Protein AF-A0A857VCN8-F1 (afdb_monomer_lite)

pLDDT: mean 92.74, std 8.72, range [43.53, 98.31]

Radius of gyration: 18.6 Å; chains: 1; bounding box: 38×32×55 Å

Sequence (117 aa):
MIRDNNIVVGIATNKEILRTRIVLRSEQLFLNNVVSEAMLLARKYGWDNEAMTGNIYPLVREFLNKNITESELKRQFVVADWQLAKRQMTWLRRNPFIMWATLDSAEHYLSQLLAQA

Secondary structure (DSSP, 8-state):
---TT---EEE---HHHHHHHHHHHHHHHHHTTHHHHHHHHHHHH-TTSGGGGSTHHHHHHHHHTTSS-HHHHHHHHHHHHHHHHHHHHHHH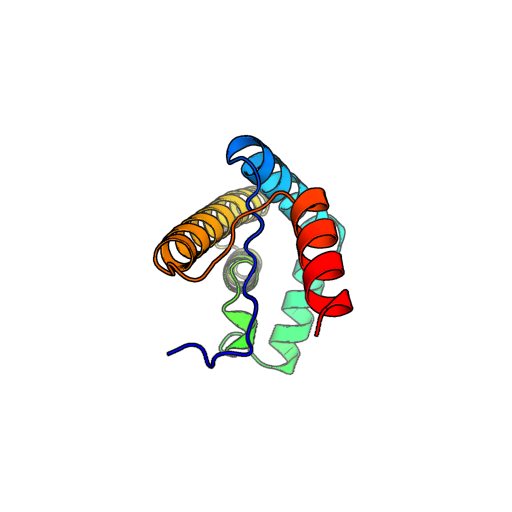HT-TTPEEE-HHHHHHHHHHHHT--

Structure (mmCIF, N/CA/C/O backbone):
data_AF-A0A857VCN8-F1
#
_entry.id   AF-A0A857VCN8-F1
#
loop_
_atom_site.group_PDB
_atom_site.id
_atom_site.type_symbol
_atom_site.label_atom_id
_atom_site.label_alt_id
_atom_site.label_comp_id
_atom_site.label_asym_id
_atom_site.label_entity_id
_atom_site.label_seq_id
_atom_site.pdbx_PDB_ins_code
_atom_site.Cartn_x
_atom_site.Cartn_y
_atom_site.Cartn_z
_atom_site.occupancy
_atom_site.B_iso_or_equiv
_atom_site.auth_seq_id
_atom_site.auth_comp_id
_atom_site.auth_asym_id
_atom_site.auth_atom_id
_atom_site.pdbx_PDB_model_num
ATOM 1 N N . MET A 1 1 ? -0.223 -18.272 -21.135 1.00 43.53 1 MET A N 1
ATOM 2 C CA . MET A 1 1 ? 0.060 -17.872 -22.527 1.00 43.53 1 MET A CA 1
ATOM 3 C C . MET A 1 1 ? -0.227 -16.390 -22.648 1.00 43.53 1 MET A C 1
ATOM 5 O O . MET A 1 1 ? -1.380 -15.997 -22.527 1.00 43.53 1 MET A O 1
ATOM 9 N N . ILE A 1 2 ? 0.813 -15.573 -22.780 1.00 50.78 2 ILE A N 1
ATOM 10 C CA . ILE A 1 2 ? 0.677 -14.185 -23.223 1.00 50.78 2 ILE A CA 1
ATOM 11 C C . ILE A 1 2 ? 0.669 -14.258 -24.757 1.00 50.78 2 ILE A C 1
ATOM 13 O O . ILE A 1 2 ? 1.513 -14.946 -25.319 1.00 50.78 2 ILE A O 1
ATOM 17 N N . ARG A 1 3 ? -0.348 -13.678 -25.408 1.00 52.78 3 ARG A N 1
ATOM 18 C CA . ARG A 1 3 ? -0.441 -13.611 -26.878 1.00 52.78 3 ARG A CA 1
ATOM 19 C C . ARG A 1 3 ? 0.737 -12.795 -27.418 1.00 52.78 3 ARG A C 1
ATOM 21 O O . ARG A 1 3 ? 1.139 -11.848 -26.748 1.00 52.78 3 ARG A O 1
ATOM 28 N N . ASP A 1 4 ? 1.203 -13.107 -28.624 1.00 64.50 4 ASP A N 1
ATOM 29 C CA . ASP A 1 4 ? 2.390 -12.537 -29.295 1.00 64.50 4 ASP A CA 1
ATOM 30 C C . ASP A 1 4 ? 2.395 -11.000 -29.503 1.00 64.50 4 ASP A C 1
ATOM 32 O O . ASP A 1 4 ? 3.297 -10.477 -30.143 1.00 64.50 4 ASP A O 1
ATOM 36 N N . ASN A 1 5 ? 1.429 -10.255 -28.949 1.00 81.88 5 ASN A N 1
ATOM 37 C CA . ASN A 1 5 ? 1.302 -8.800 -29.085 1.00 81.88 5 ASN A CA 1
ATOM 38 C C . ASN A 1 5 ? 1.175 -8.042 -27.746 1.00 81.88 5 ASN A C 1
ATOM 40 O O . ASN A 1 5 ? 0.613 -6.952 -27.688 1.00 81.88 5 ASN A O 1
ATOM 44 N N . ASN A 1 6 ? 1.633 -8.631 -26.640 1.00 86.88 6 ASN A N 1
ATOM 45 C CA . ASN A 1 6 ? 1.565 -8.002 -25.321 1.00 86.88 6 ASN A CA 1
ATOM 46 C C . ASN A 1 6 ? 2.973 -7.729 -24.792 1.00 86.88 6 ASN A C 1
ATOM 48 O O . ASN A 1 6 ? 3.775 -8.649 -24.640 1.00 86.88 6 ASN A O 1
ATOM 52 N N . ILE A 1 7 ? 3.230 -6.477 -24.422 1.00 90.69 7 ILE A N 1
ATOM 53 C CA . ILE A 1 7 ? 4.476 -6.055 -23.782 1.00 90.69 7 ILE A CA 1
ATOM 54 C C . ILE A 1 7 ? 4.197 -5.867 -22.291 1.00 90.69 7 ILE A C 1
ATOM 56 O O . ILE A 1 7 ? 3.312 -5.101 -21.912 1.00 90.69 7 ILE A O 1
ATOM 60 N N . VAL A 1 8 ? 4.939 -6.572 -21.433 1.00 93.12 8 VAL A N 1
ATOM 61 C CA . VAL A 1 8 ? 4.802 -6.459 -19.974 1.00 93.12 8 VAL A CA 1
ATOM 62 C C . VAL A 1 8 ? 6.104 -5.939 -19.382 1.00 93.12 8 VAL A C 1
ATOM 64 O O . VAL A 1 8 ? 7.130 -6.615 -19.425 1.00 93.12 8 VAL A O 1
ATOM 67 N N . VAL A 1 9 ? 6.047 -4.743 -18.796 1.00 9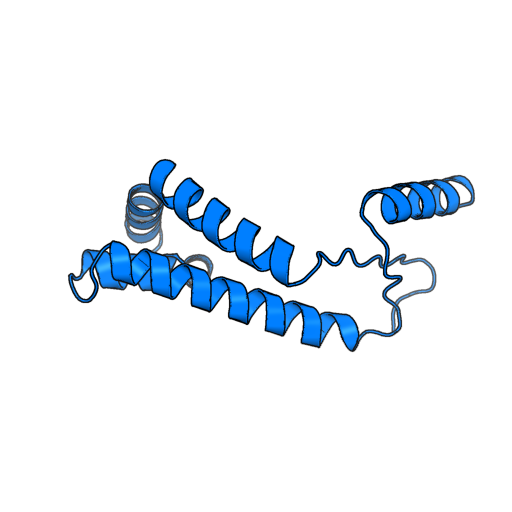5.06 9 VAL A N 1
ATOM 68 C CA . VAL A 1 9 ? 7.198 -4.085 -18.165 1.00 95.06 9 VAL A CA 1
ATOM 69 C C . VAL A 1 9 ? 6.955 -3.937 -16.667 1.00 95.06 9 VAL A C 1
ATOM 71 O O . VAL A 1 9 ? 5.874 -3.539 -16.234 1.00 95.06 9 VAL A O 1
ATOM 74 N N . GLY A 1 10 ? 7.960 -4.280 -15.867 1.00 95.12 10 GLY A N 1
ATOM 75 C CA . GLY A 1 10 ? 7.947 -4.170 -14.415 1.00 95.12 10 GLY A CA 1
ATOM 76 C C . GLY A 1 10 ? 8.902 -3.084 -13.941 1.00 95.12 10 GLY A C 1
ATOM 77 O O . GLY A 1 10 ? 10.089 -3.113 -14.260 1.00 95.12 10 GLY A O 1
ATOM 78 N N . ILE A 1 11 ? 8.403 -2.160 -13.121 1.00 94.25 11 ILE A N 1
ATOM 79 C CA . ILE A 1 11 ? 9.225 -1.136 -12.470 1.00 94.25 11 ILE A CA 1
ATOM 80 C C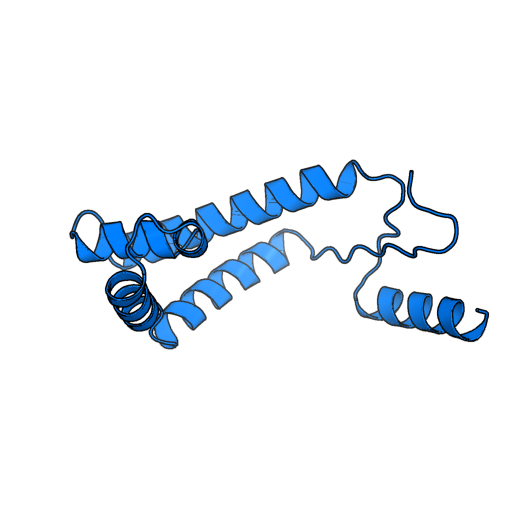 . ILE A 1 11 ? 9.365 -1.504 -10.997 1.00 94.25 11 ILE A C 1
ATOM 82 O O . ILE A 1 11 ? 8.376 -1.630 -10.274 1.00 94.25 11 ILE A O 1
ATOM 86 N N . ALA A 1 12 ? 10.605 -1.673 -10.542 1.00 91.69 12 ALA A N 1
ATOM 87 C CA . ALA A 1 12 ? 10.909 -1.977 -9.150 1.00 91.69 12 ALA A CA 1
ATOM 88 C C . ALA A 1 12 ? 11.685 -0.829 -8.505 1.00 91.69 12 ALA A C 1
ATOM 90 O O . ALA A 1 12 ? 12.702 -0.369 -9.017 1.00 91.69 12 ALA A O 1
ATOM 91 N N . THR A 1 13 ? 11.227 -0.394 -7.334 1.00 90.38 13 THR A N 1
ATOM 92 C CA . THR A 1 13 ? 11.970 0.555 -6.499 1.00 90.38 13 THR A CA 1
ATOM 93 C C . THR A 1 13 ? 12.910 -0.210 -5.568 1.00 90.38 13 THR A C 1
ATOM 95 O O . THR A 1 13 ? 12.565 -1.291 -5.081 1.00 90.38 13 THR A O 1
ATOM 98 N N . ASN A 1 14 ? 14.091 0.351 -5.290 1.00 91.88 14 ASN A N 1
ATOM 99 C CA . ASN A 1 14 ? 14.981 -0.184 -4.260 1.00 91.88 14 ASN A CA 1
ATOM 100 C C . ASN A 1 14 ? 14.226 -0.335 -2.927 1.00 91.88 14 ASN A C 1
ATOM 102 O O . ASN A 1 14 ? 13.440 0.529 -2.544 1.00 91.88 14 ASN A O 1
ATOM 106 N N . LYS A 1 15 ? 14.483 -1.433 -2.215 1.00 91.31 15 LYS A N 1
ATOM 107 C CA . LYS A 1 15 ? 13.786 -1.787 -0.976 1.00 91.31 15 LYS A CA 1
ATOM 108 C C . LYS A 1 15 ? 13.816 -0.683 0.085 1.00 91.31 15 LYS A C 1
ATOM 110 O O . LYS A 1 15 ? 12.776 -0.421 0.681 1.00 91.31 15 LYS A O 1
ATOM 115 N N . GLU A 1 16 ? 14.961 -0.053 0.327 1.00 93.00 16 GLU A N 1
ATOM 116 C CA . GLU A 1 16 ? 15.070 0.957 1.387 1.00 93.00 16 GLU A CA 1
ATOM 117 C C . GLU A 1 16 ? 14.329 2.240 0.996 1.00 93.00 16 GLU A C 1
ATOM 119 O O . GLU A 1 16 ? 13.532 2.759 1.774 1.00 93.00 16 GLU A O 1
ATOM 124 N N . ILE A 1 17 ? 14.452 2.661 -0.268 1.00 94.69 17 ILE A N 1
ATOM 125 C CA . ILE A 1 17 ? 13.685 3.790 -0.819 1.00 94.69 17 ILE A CA 1
ATOM 126 C C . ILE A 1 17 ? 12.177 3.517 -0.736 1.00 94.69 17 ILE A C 1
ATOM 128 O O . ILE A 1 17 ? 11.399 4.394 -0.358 1.00 94.69 17 ILE A O 1
ATOM 132 N N . LEU A 1 18 ? 11.748 2.298 -1.072 1.00 94.69 18 LEU A N 1
ATOM 133 C CA . LEU A 1 18 ? 10.345 1.898 -1.014 1.00 94.69 18 LEU A CA 1
ATOM 134 C C . LEU A 1 18 ? 9.797 1.976 0.415 1.00 94.69 18 LEU A C 1
ATOM 136 O O . LEU A 1 18 ? 8.688 2.467 0.610 1.00 94.69 18 LEU A O 1
ATOM 140 N N . ARG A 1 19 ? 10.575 1.554 1.419 1.00 93.94 19 ARG A N 1
ATOM 141 C CA . ARG A 1 19 ? 10.179 1.674 2.830 1.00 93.94 19 ARG A CA 1
ATOM 142 C C . ARG A 1 19 ? 9.983 3.123 3.243 1.00 93.94 19 ARG A C 1
ATOM 144 O O . ARG A 1 19 ? 8.942 3.441 3.811 1.00 93.94 19 ARG A O 1
ATOM 151 N N . THR A 1 20 ? 10.928 3.999 2.906 1.00 96.12 20 THR A N 1
ATOM 152 C CA . THR A 1 20 ? 10.801 5.436 3.178 1.00 96.12 20 THR A CA 1
ATOM 153 C C . THR A 1 20 ? 9.549 6.015 2.520 1.00 96.12 20 THR A C 1
ATOM 155 O O . THR A 1 20 ? 8.787 6.728 3.166 1.00 96.12 20 THR A O 1
ATOM 158 N N . ARG A 1 21 ? 9.278 5.660 1.258 1.00 96.19 21 ARG A N 1
ATOM 159 C CA . ARG A 1 21 ? 8.081 6.124 0.537 1.00 96.19 21 ARG A CA 1
ATOM 160 C C . ARG A 1 21 ? 6.777 5.636 1.165 1.00 96.19 21 ARG A C 1
ATOM 162 O O . ARG A 1 21 ? 5.833 6.413 1.221 1.00 96.19 21 ARG A O 1
ATOM 169 N N . ILE A 1 22 ? 6.717 4.395 1.651 1.00 96.19 22 ILE A N 1
ATOM 170 C CA . ILE A 1 22 ? 5.529 3.864 2.343 1.00 96.19 22 ILE A CA 1
ATOM 171 C C . ILE A 1 22 ? 5.254 4.655 3.626 1.00 96.19 22 ILE A C 1
ATOM 173 O O . ILE A 1 22 ? 4.110 5.028 3.873 1.00 96.19 22 ILE A O 1
ATOM 177 N N . VAL A 1 23 ? 6.291 4.963 4.411 1.00 95.69 23 VAL A N 1
ATOM 178 C CA . VAL A 1 23 ? 6.145 5.790 5.622 1.00 95.69 23 VAL A CA 1
ATOM 179 C C . VAL A 1 23 ? 5.625 7.184 5.267 1.00 95.69 23 VAL A C 1
ATOM 181 O O . VAL A 1 23 ? 4.638 7.633 5.841 1.00 95.69 23 VAL A O 1
ATOM 184 N N . LEU A 1 24 ? 6.221 7.844 4.269 1.00 95.81 24 LEU A N 1
ATOM 185 C CA . LEU A 1 24 ? 5.769 9.167 3.823 1.00 95.81 24 LEU A CA 1
ATOM 186 C C . LEU A 1 24 ? 4.326 9.145 3.297 1.00 95.81 24 LEU A C 1
ATOM 188 O O . LEU A 1 24 ? 3.536 10.028 3.626 1.00 95.81 24 LEU A O 1
ATOM 192 N N . ARG A 1 25 ? 3.960 8.120 2.519 1.00 94.56 25 ARG A N 1
ATOM 193 C CA . ARG A 1 25 ? 2.594 7.925 2.014 1.00 94.56 25 ARG A CA 1
ATOM 194 C C . ARG A 1 25 ? 1.597 7.714 3.151 1.00 94.56 25 ARG A C 1
ATOM 196 O O . ARG A 1 25 ? 0.486 8.228 3.064 1.00 94.56 25 ARG A O 1
ATOM 203 N N . SER A 1 26 ? 1.980 6.981 4.199 1.00 93.31 26 SER A N 1
ATOM 204 C CA . SER A 1 26 ? 1.157 6.828 5.401 1.00 93.31 26 SER A CA 1
ATOM 205 C C . SER A 1 26 ? 0.823 8.195 5.985 1.00 93.31 26 SER A C 1
ATOM 207 O O . SER A 1 26 ? -0.351 8.527 6.100 1.00 93.31 26 SER A O 1
ATOM 209 N N . GLU A 1 27 ? 1.825 9.033 6.259 1.00 93.00 27 GLU A N 1
ATOM 210 C CA . GLU A 1 27 ? 1.581 10.377 6.802 1.00 93.00 27 GLU A CA 1
ATOM 211 C C . GLU A 1 27 ? 0.684 11.226 5.889 1.00 93.00 27 GLU A C 1
ATOM 213 O O . GLU A 1 27 ? -0.259 11.856 6.363 1.00 93.00 27 GLU A O 1
ATOM 218 N N . GLN A 1 28 ? 0.909 11.186 4.573 1.00 93.69 28 GLN A N 1
ATOM 219 C CA . GLN A 1 28 ? 0.079 11.904 3.600 1.00 93.69 28 GLN A CA 1
ATOM 220 C C . GLN A 1 28 ? -1.390 11.463 3.621 1.00 93.69 28 GLN A C 1
ATOM 222 O O . GLN A 1 28 ? -2.275 12.309 3.528 1.00 93.69 28 GLN A O 1
ATOM 227 N N . LEU A 1 29 ? -1.674 10.164 3.757 1.00 92.19 29 LEU A N 1
ATOM 228 C CA . LEU A 1 29 ? -3.051 9.664 3.843 1.00 92.19 29 LEU A CA 1
ATOM 229 C C . LEU A 1 29 ? -3.777 10.219 5.073 1.00 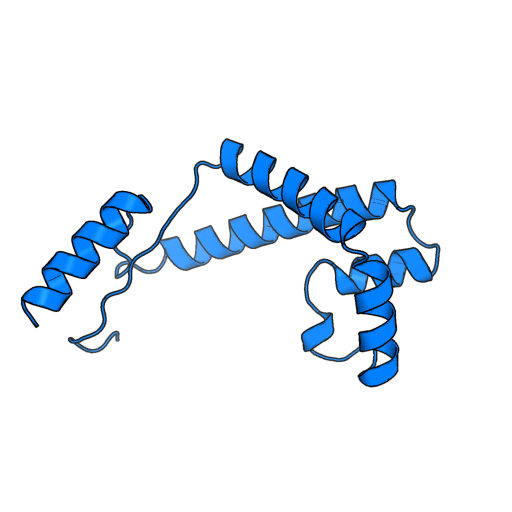92.19 29 LEU A C 1
ATOM 231 O O . LEU A 1 29 ? -4.926 10.648 4.971 1.00 92.19 29 LEU A O 1
ATOM 235 N N . PHE A 1 30 ? -3.102 10.255 6.223 1.00 90.44 30 PHE A N 1
ATOM 236 C CA . PHE A 1 30 ? -3.678 10.822 7.443 1.00 90.44 30 PHE A CA 1
ATOM 237 C C . PHE A 1 30 ? -3.890 12.333 7.332 1.00 90.44 30 PHE A C 1
ATOM 239 O O . PHE A 1 30 ? -4.961 12.814 7.696 1.00 90.44 30 PHE A O 1
ATOM 246 N N . LEU A 1 31 ? -2.933 13.064 6.751 1.00 90.44 31 LEU A N 1
ATOM 247 C CA . LEU A 1 31 ? -3.081 14.497 6.463 1.00 90.44 31 LEU A CA 1
ATOM 248 C C . LEU A 1 31 ? -4.252 14.783 5.510 1.00 90.44 31 LEU A C 1
ATOM 250 O O . LEU A 1 31 ? -4.945 15.785 5.663 1.00 90.44 31 LEU A O 1
ATOM 254 N N . ASN A 1 32 ? -4.515 13.875 4.571 1.00 89.69 32 ASN A N 1
ATOM 255 C CA . ASN A 1 32 ? -5.611 13.977 3.609 1.00 89.69 32 ASN A CA 1
ATOM 256 C C . ASN A 1 32 ? -6.948 13.417 4.136 1.00 89.69 32 ASN A C 1
ATOM 258 O O . ASN A 1 32 ? -7.852 13.151 3.350 1.00 89.69 32 ASN A O 1
ATOM 262 N N . ASN A 1 33 ? -7.107 13.268 5.456 1.00 92.00 33 ASN A N 1
ATOM 263 C CA . ASN A 1 33 ? -8.351 12.851 6.113 1.00 92.00 33 ASN A CA 1
ATOM 264 C C . ASN A 1 33 ? -8.894 11.475 5.673 1.00 92.00 33 ASN A C 1
ATOM 266 O O . ASN A 1 33 ? -10.111 11.291 5.583 1.00 92.00 33 ASN A O 1
ATOM 270 N N . VAL A 1 34 ? -8.021 10.476 5.481 1.00 94.56 34 VAL A N 1
ATOM 271 C CA . VAL A 1 34 ? -8.431 9.095 5.134 1.00 94.56 34 VAL A CA 1
ATOM 272 C C . VAL A 1 34 ? -9.459 8.495 6.108 1.00 94.56 34 VAL A C 1
ATOM 274 O O . VAL A 1 34 ? -10.298 7.688 5.719 1.00 94.56 34 VAL A O 1
ATOM 277 N N . VAL A 1 35 ? -9.453 8.918 7.377 1.00 95.56 35 VAL A N 1
ATOM 278 C CA . VAL A 1 35 ? -10.452 8.489 8.371 1.00 95.56 35 VAL A CA 1
ATOM 279 C C . VAL A 1 35 ? -11.853 8.977 7.991 1.00 95.56 35 VAL A C 1
ATOM 281 O O . VAL A 1 35 ? -12.809 8.203 8.028 1.00 95.56 35 VAL A O 1
ATOM 284 N N . SER A 1 36 ? -11.978 10.238 7.576 1.00 96.44 36 SER A N 1
ATOM 285 C CA . SER A 1 36 ? -13.248 10.823 7.138 1.00 96.44 36 SER A CA 1
ATOM 286 C C . SER A 1 36 ? -13.757 10.160 5.858 1.00 96.44 36 SER A C 1
ATOM 288 O O . SER A 1 36 ? -14.947 9.861 5.755 1.00 96.44 36 SER A O 1
ATOM 290 N N . GLU A 1 37 ? -12.858 9.880 4.910 1.00 96.19 37 GLU A N 1
ATOM 291 C CA . GLU A 1 37 ? -13.170 9.115 3.698 1.00 96.19 37 GLU A CA 1
ATOM 292 C C . GLU A 1 37 ? -13.709 7.720 4.049 1.00 96.19 37 GLU A C 1
ATOM 294 O O . GLU A 1 37 ? -14.802 7.350 3.618 1.00 96.19 37 GLU A O 1
ATOM 299 N N . ALA A 1 38 ? -12.998 6.974 4.898 1.00 96.31 38 ALA A N 1
ATOM 300 C CA . ALA A 1 38 ? -13.404 5.642 5.333 1.00 96.31 38 ALA A CA 1
ATOM 301 C C . ALA A 1 38 ? -14.772 5.649 6.032 1.00 96.31 38 ALA A C 1
ATOM 303 O O . ALA A 1 38 ? -15.607 4.791 5.754 1.00 96.31 38 ALA A O 1
ATOM 304 N N . MET A 1 39 ? -15.039 6.635 6.897 1.00 97.00 39 MET A N 1
ATOM 305 C CA . MET A 1 39 ? -16.346 6.796 7.542 1.00 97.00 39 MET A CA 1
ATOM 306 C C . MET A 1 39 ? -17.464 7.049 6.526 1.00 97.00 39 MET A C 1
ATOM 308 O O . MET A 1 39 ? -18.546 6.471 6.650 1.00 97.00 39 MET A O 1
ATOM 312 N N . LEU A 1 40 ? -17.224 7.907 5.530 1.00 97.50 40 LEU A N 1
ATOM 313 C CA . LEU A 1 40 ? -18.195 8.204 4.478 1.00 97.50 40 LEU A CA 1
ATOM 314 C C . LEU A 1 40 ? -18.504 6.956 3.641 1.00 97.50 40 LEU A C 1
ATOM 316 O O . LEU A 1 40 ? -19.673 6.630 3.428 1.00 97.50 40 LEU A O 1
ATOM 320 N N . LEU A 1 41 ? -17.467 6.243 3.200 1.00 96.88 41 LEU A N 1
ATOM 321 C CA . LEU A 1 41 ? -17.604 5.033 2.391 1.00 96.88 41 LEU A CA 1
ATOM 322 C C . LEU A 1 41 ? -18.274 3.903 3.172 1.00 96.88 41 LEU A C 1
ATOM 324 O O . LEU A 1 41 ? -19.200 3.280 2.658 1.00 96.88 41 LEU A O 1
ATOM 328 N N . ALA A 1 42 ? -17.896 3.698 4.434 1.00 96.75 42 ALA A N 1
ATOM 329 C CA . ALA A 1 42 ? -18.518 2.700 5.296 1.00 96.75 42 ALA A CA 1
ATOM 330 C C . ALA A 1 42 ? -20.004 2.985 5.543 1.00 96.75 42 ALA A C 1
ATOM 332 O O . ALA A 1 42 ? -20.814 2.062 5.534 1.00 96.75 42 ALA A O 1
ATOM 333 N N . ARG A 1 43 ? -20.393 4.254 5.723 1.00 97.06 43 ARG A N 1
ATOM 334 C CA . ARG A 1 43 ? -21.813 4.630 5.835 1.00 97.06 43 ARG A CA 1
ATOM 335 C C . ARG A 1 43 ? -22.583 4.355 4.549 1.00 97.06 43 ARG A C 1
ATOM 337 O O . ARG A 1 43 ? -23.747 3.979 4.616 1.00 97.06 43 ARG A O 1
ATOM 344 N N . LYS A 1 44 ? -21.954 4.570 3.392 1.00 97.56 44 LYS A N 1
ATOM 345 C CA . LYS A 1 44 ? -22.607 4.428 2.088 1.00 97.56 44 LYS A CA 1
ATOM 346 C C . LYS A 1 44 ? -22.701 2.974 1.618 1.00 97.56 44 LYS A C 1
ATOM 348 O O . LYS A 1 44 ? -23.697 2.612 1.001 1.00 97.56 44 LYS A O 1
ATOM 353 N N . TYR A 1 45 ? -21.680 2.164 1.888 1.00 96.69 45 TYR A N 1
ATOM 354 C CA . TYR A 1 45 ? -21.525 0.832 1.294 1.00 96.69 45 TYR A CA 1
ATOM 355 C C . TYR A 1 45 ? -21.337 -0.303 2.311 1.00 96.69 45 TYR A C 1
ATOM 357 O O . TYR A 1 45 ? -21.359 -1.466 1.917 1.00 96.69 45 TYR A O 1
ATOM 365 N N . GLY A 1 46 ? -21.183 0.014 3.598 1.00 96.38 46 GLY A N 1
ATOM 366 C CA . GLY A 1 46 ? -20.903 -0.953 4.658 1.00 96.38 46 GLY A CA 1
ATOM 367 C C . GLY A 1 46 ? -19.419 -1.306 4.774 1.00 96.38 46 GLY A C 1
ATOM 368 O O . GLY A 1 46 ? -18.669 -1.253 3.802 1.00 96.38 46 GLY A O 1
ATOM 369 N N . TRP A 1 47 ? -18.990 -1.687 5.980 1.00 96.62 47 TRP A N 1
ATOM 370 C CA . TRP A 1 47 ? -17.608 -2.114 6.241 1.00 96.62 47 TRP A CA 1
ATOM 371 C C . TRP A 1 47 ? -17.255 -3.469 5.625 1.00 96.62 47 TRP A C 1
ATOM 373 O O . TRP A 1 47 ? -16.078 -3.741 5.417 1.00 96.62 47 TRP A O 1
ATOM 383 N N . ASP A 1 48 ? -18.255 -4.303 5.342 1.00 95.56 48 ASP A N 1
ATOM 384 C CA . ASP A 1 48 ? -18.058 -5.666 4.837 1.00 95.56 48 ASP A CA 1
ATOM 385 C C . ASP A 1 48 ? -18.051 -5.717 3.292 1.00 95.56 48 ASP A C 1
ATOM 387 O O . ASP A 1 48 ? -18.092 -6.785 2.688 1.00 95.56 48 ASP A O 1
ATOM 391 N N . ASN A 1 49 ? -18.011 -4.551 2.635 1.00 96.12 49 ASN A N 1
ATOM 392 C CA . ASN A 1 49 ? -17.875 -4.429 1.186 1.00 96.12 49 ASN A CA 1
ATOM 393 C C . ASN A 1 49 ? -16.448 -4.789 0.729 1.00 96.12 49 ASN A C 1
ATOM 395 O O . ASN A 1 49 ? -15.482 -4.387 1.372 1.00 96.12 49 ASN A O 1
ATOM 399 N N . GLU A 1 50 ? -16.297 -5.453 -0.423 1.00 95.44 50 GLU A N 1
ATOM 400 C CA . GLU A 1 50 ? -14.981 -5.842 -0.964 1.00 95.44 50 GLU A CA 1
ATOM 401 C C . GLU A 1 50 ? -14.033 -4.645 -1.153 1.00 95.44 50 GLU A C 1
ATOM 403 O O . GLU A 1 50 ? -12.839 -4.749 -0.904 1.00 95.44 50 GLU A O 1
ATOM 408 N N . ALA A 1 51 ? -14.545 -3.464 -1.509 1.00 93.31 51 ALA A N 1
ATOM 409 C CA . ALA A 1 51 ? -13.715 -2.264 -1.631 1.00 93.31 51 ALA A CA 1
ATOM 410 C C . ALA A 1 51 ? -13.097 -1.814 -0.287 1.00 93.31 51 ALA A C 1
ATOM 412 O O . ALA A 1 51 ? -12.096 -1.095 -0.276 1.00 93.31 51 ALA A O 1
ATOM 413 N N . MET A 1 52 ? -13.663 -2.253 0.842 1.00 95.31 52 MET A N 1
ATOM 414 C CA . MET A 1 52 ? -13.209 -1.937 2.200 1.00 95.31 52 MET A CA 1
ATOM 415 C C . MET A 1 52 ? -12.178 -2.945 2.735 1.00 95.31 52 MET A C 1
ATOM 417 O O . MET A 1 52 ? -11.762 -2.834 3.886 1.00 95.31 52 MET A O 1
ATOM 421 N N . THR A 1 53 ? -11.721 -3.909 1.927 1.00 95.12 53 THR A N 1
ATOM 422 C CA . THR A 1 53 ? -10.682 -4.879 2.330 1.00 95.12 53 THR A CA 1
ATOM 423 C C . THR A 1 53 ? -9.257 -4.337 2.170 1.00 95.12 53 THR A C 1
ATOM 425 O O . THR A 1 53 ? -8.299 -4.942 2.656 1.00 95.12 53 THR A O 1
ATOM 428 N N . GLY A 1 54 ? -9.088 -3.175 1.524 1.00 94.19 54 GLY A N 1
ATOM 429 C CA . GLY A 1 54 ? -7.788 -2.516 1.382 1.00 94.19 54 GLY A CA 1
ATOM 430 C C . GLY A 1 54 ? -7.163 -2.179 2.739 1.00 94.19 54 GLY A C 1
ATOM 431 O O . GLY A 1 54 ? -7.854 -1.681 3.619 1.00 94.19 54 GLY A O 1
ATOM 432 N N . ASN A 1 55 ? -5.848 -2.397 2.886 1.00 96.06 55 ASN A N 1
ATOM 433 C CA . ASN A 1 55 ? -5.103 -2.380 4.160 1.00 96.06 55 ASN A CA 1
ATOM 434 C C . ASN A 1 55 ? -5.511 -1.289 5.171 1.00 96.06 55 ASN A C 1
ATOM 436 O O . ASN A 1 55 ? -5.540 -1.553 6.369 1.00 96.06 55 ASN A O 1
ATOM 440 N N . ILE A 1 56 ? -5.786 -0.063 4.711 1.00 95.88 56 ILE A N 1
ATOM 441 C CA . ILE A 1 56 ? -6.104 1.071 5.588 1.00 95.88 56 ILE A CA 1
ATOM 442 C C . ILE A 1 56 ? -7.498 0.969 6.222 1.00 95.88 56 ILE A C 1
ATOM 444 O O . ILE A 1 56 ? -7.660 1.335 7.382 1.00 95.88 56 ILE A O 1
ATOM 448 N N . TYR A 1 57 ? -8.502 0.459 5.508 1.00 96.88 57 TYR A N 1
ATOM 449 C CA . TYR A 1 57 ? -9.899 0.546 5.936 1.00 96.88 57 TYR A CA 1
ATOM 450 C C . TYR A 1 57 ? -10.225 -0.332 7.154 1.00 96.88 57 TYR A C 1
ATOM 452 O O . TYR A 1 57 ? -10.822 0.199 8.094 1.00 96.88 57 TYR A O 1
ATOM 460 N N . PRO A 1 58 ? -9.800 -1.613 7.232 1.00 96.94 58 PRO A N 1
ATOM 461 C CA . PRO A 1 58 ? -9.979 -2.408 8.443 1.00 96.94 58 PRO A CA 1
ATOM 462 C C . PRO A 1 58 ? -9.272 -1.782 9.647 1.00 96.94 58 PRO A C 1
ATOM 464 O O . PRO A 1 58 ? -9.829 -1.752 10.738 1.00 96.94 58 PRO A O 1
ATOM 467 N N . LEU A 1 59 ? -8.081 -1.208 9.453 1.00 97.56 59 LEU A N 1
ATOM 468 C CA . LEU A 1 59 ? -7.355 -0.554 10.540 1.00 97.56 59 LEU A CA 1
ATOM 469 C C . LEU A 1 59 ? -8.061 0.727 11.010 1.00 97.56 59 LEU A C 1
ATOM 471 O O . LEU A 1 59 ? -8.143 0.983 12.210 1.00 97.56 59 LEU A O 1
ATOM 475 N N . VAL A 1 60 ? -8.623 1.519 10.091 1.00 97.31 60 VAL A N 1
ATOM 476 C CA . VAL A 1 60 ? -9.455 2.674 10.458 1.00 97.31 60 VAL A CA 1
ATOM 477 C C . VAL A 1 60 ? -10.702 2.223 11.223 1.00 97.31 60 VAL A C 1
ATOM 479 O O . VAL A 1 60 ? -11.056 2.866 12.208 1.00 97.31 60 VAL A O 1
ATOM 482 N N . ARG A 1 61 ? -11.340 1.108 10.840 1.00 97.56 61 ARG A N 1
ATOM 483 C CA . ARG A 1 61 ? -12.462 0.523 11.598 1.00 97.56 61 ARG A CA 1
ATOM 484 C C . ARG A 1 61 ? -12.049 0.195 13.036 1.00 97.56 61 ARG A C 1
ATOM 486 O O . ARG A 1 61 ? -12.750 0.587 13.965 1.00 97.56 61 ARG A O 1
ATOM 493 N N . GLU A 1 62 ? -10.898 -0.449 13.228 1.00 98.06 62 GLU A N 1
ATOM 494 C CA . GLU A 1 62 ? -10.351 -0.755 14.559 1.00 98.06 62 GLU A CA 1
ATOM 495 C C . GLU A 1 62 ? -10.059 0.508 15.381 1.00 98.06 62 GLU A C 1
ATOM 497 O O . GLU A 1 62 ? -10.381 0.574 16.570 1.00 98.06 62 GLU A O 1
ATOM 502 N N . PHE A 1 63 ? -9.502 1.541 14.748 1.00 97.50 63 PHE A N 1
ATOM 503 C CA . PHE A 1 63 ? -9.265 2.835 15.388 1.00 97.50 63 PHE A CA 1
ATOM 504 C C . PHE A 1 63 ? -10.571 3.518 15.815 1.00 97.50 63 PHE A C 1
ATOM 506 O O . PHE A 1 63 ? -10.685 3.977 16.951 1.00 97.50 63 PHE A O 1
ATOM 513 N N . LEU A 1 64 ? -11.588 3.535 14.947 1.00 96.62 64 LEU A N 1
ATOM 514 C CA . LEU A 1 64 ? -12.906 4.104 15.253 1.00 96.62 64 LEU A CA 1
ATOM 515 C C . LEU A 1 64 ? -13.622 3.339 16.375 1.00 96.62 64 LEU A C 1
ATOM 517 O O . LEU A 1 64 ? -14.328 3.946 17.181 1.00 96.62 64 LEU A O 1
ATOM 521 N N . ASN A 1 65 ? -13.386 2.029 16.471 1.00 97.25 65 ASN A N 1
ATOM 522 C CA . ASN A 1 65 ? -13.849 1.186 17.573 1.00 97.25 65 ASN A CA 1
ATOM 523 C C . ASN A 1 65 ? -13.031 1.364 18.865 1.00 97.25 65 ASN A C 1
ATOM 525 O O . ASN A 1 65 ? -13.365 0.757 19.878 1.00 97.25 65 ASN A O 1
ATOM 529 N N . LYS A 1 66 ? -11.996 2.218 18.853 1.00 97.81 66 LYS A N 1
ATOM 530 C CA . LYS A 1 66 ? -11.068 2.478 19.967 1.00 97.81 66 LYS A CA 1
ATOM 531 C C . LYS A 1 66 ? -10.221 1.265 20.378 1.00 97.81 66 LYS A C 1
ATOM 533 O O . LYS A 1 66 ? -9.687 1.246 21.484 1.00 97.81 66 LYS A O 1
ATOM 538 N N . ASN A 1 67 ? -10.055 0.286 19.488 1.00 98.31 67 ASN A N 1
ATOM 539 C CA . ASN A 1 67 ? -9.232 -0.903 19.736 1.00 98.31 67 ASN A CA 1
ATOM 540 C C . ASN A 1 67 ? -7.731 -0.617 19.571 1.00 98.31 67 ASN A C 1
ATOM 542 O O . ASN A 1 67 ? -6.898 -1.283 20.182 1.00 98.31 67 ASN A O 1
ATOM 546 N N . ILE A 1 68 ? -7.381 0.384 18.760 1.00 98.19 68 ILE A N 1
ATOM 547 C CA . ILE A 1 68 ? -6.004 0.836 18.533 1.00 98.19 68 ILE A CA 1
ATOM 548 C C . ILE A 1 68 ? -5.920 2.363 18.601 1.00 98.19 68 ILE A C 1
ATOM 550 O O . ILE A 1 68 ? -6.903 3.065 18.368 1.00 98.19 68 ILE A O 1
ATOM 554 N N . THR A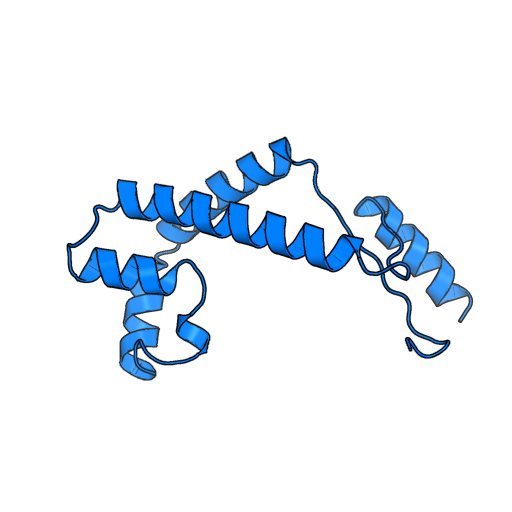 1 69 ? -4.735 2.888 18.913 1.00 97.25 69 THR A N 1
ATOM 555 C CA . THR A 1 69 ? -4.458 4.333 18.873 1.00 97.25 69 THR A CA 1
ATOM 556 C C . THR A 1 69 ? -4.127 4.787 17.451 1.00 97.25 69 THR A C 1
ATOM 558 O O . THR A 1 69 ? -3.827 3.967 16.586 1.00 97.25 69 THR A O 1
ATOM 561 N N . GLU A 1 70 ? -4.114 6.097 17.198 1.00 93.81 70 GLU A N 1
ATOM 562 C CA . GLU A 1 70 ? -3.705 6.635 15.890 1.00 93.81 70 GLU A CA 1
ATOM 563 C C . GLU A 1 70 ? -2.248 6.274 15.542 1.00 93.81 70 GLU A C 1
ATOM 565 O O . GLU A 1 70 ? -1.939 5.904 14.411 1.00 93.81 70 GLU A O 1
ATOM 570 N N . SER A 1 71 ? -1.348 6.325 16.530 1.00 95.00 71 SER A N 1
ATOM 571 C CA . SER A 1 71 ? 0.055 5.922 16.352 1.00 95.00 71 SER A CA 1
ATOM 572 C C . SER A 1 71 ? 0.167 4.443 15.968 1.00 95.00 71 SER A C 1
ATOM 574 O O . SER A 1 71 ? 0.897 4.076 15.044 1.00 95.00 71 SER A O 1
ATOM 576 N N . GLU A 1 72 ? -0.618 3.591 16.630 1.00 97.25 72 GLU A N 1
ATOM 577 C CA . GLU A 1 72 ? -0.657 2.163 16.338 1.00 97.25 72 GLU A CA 1
ATOM 578 C C . GLU A 1 72 ? -1.254 1.881 14.954 1.00 97.25 72 GLU A C 1
ATOM 580 O O . GLU A 1 72 ? -0.696 1.089 14.196 1.00 97.25 72 GLU A O 1
ATOM 585 N N . LEU A 1 73 ? -2.316 2.595 14.580 1.00 96.12 73 LEU A N 1
ATOM 586 C CA . LEU A 1 73 ? -2.907 2.568 13.245 1.00 96.12 73 LEU A CA 1
ATOM 587 C C . LEU A 1 73 ? -1.863 2.890 12.160 1.00 96.12 73 LEU A C 1
ATOM 589 O O . LEU A 1 73 ? -1.687 2.098 11.231 1.00 96.12 73 LEU A O 1
ATOM 593 N N . LYS A 1 74 ? -1.122 3.999 12.292 1.00 95.12 74 LYS A N 1
ATOM 594 C CA . LYS A 1 74 ? -0.053 4.380 11.347 1.00 95.12 74 LYS A CA 1
ATOM 595 C C . LYS A 1 74 ? 1.022 3.297 11.244 1.00 95.12 74 LYS A C 1
ATOM 597 O O . LYS A 1 74 ? 1.406 2.891 10.145 1.00 95.12 74 LYS A O 1
ATOM 602 N N . ARG A 1 75 ? 1.484 2.783 12.388 1.00 96.62 75 ARG A N 1
ATOM 603 C CA . ARG A 1 75 ? 2.508 1.732 12.454 1.00 96.62 75 ARG A CA 1
ATOM 604 C C . ARG A 1 75 ? 2.048 0.444 11.771 1.00 96.62 75 ARG A C 1
ATOM 606 O O . ARG A 1 75 ? 2.793 -0.119 10.967 1.00 96.62 75 ARG A O 1
ATOM 613 N N . GLN A 1 76 ? 0.835 -0.019 12.069 1.00 97.88 76 GLN A N 1
ATOM 614 C CA . GLN A 1 76 ? 0.267 -1.224 11.465 1.00 97.88 76 GLN A CA 1
ATOM 615 C C . GLN A 1 76 ? 0.043 -1.049 9.963 1.00 97.88 76 GLN A C 1
ATOM 617 O O . GLN A 1 76 ? 0.367 -1.959 9.198 1.00 97.88 76 GLN A O 1
ATOM 622 N N . PHE A 1 77 ? -0.421 0.125 9.528 1.00 96.88 77 PHE A N 1
ATOM 623 C CA . PHE A 1 77 ? -0.608 0.422 8.112 1.00 96.88 77 PHE A CA 1
ATOM 624 C C . PHE A 1 77 ? 0.712 0.329 7.335 1.00 96.88 77 PHE A C 1
ATOM 626 O O . PHE A 1 77 ? 0.780 -0.391 6.340 1.00 96.88 77 PHE A O 1
ATOM 633 N N . VAL A 1 78 ? 1.789 0.952 7.830 1.00 97.06 78 VAL A N 1
ATOM 634 C CA . VAL A 1 78 ? 3.127 0.860 7.214 1.00 97.06 78 VAL A CA 1
ATOM 635 C C . VAL A 1 78 ? 3.588 -0.596 7.081 1.00 97.06 78 VAL A C 1
ATOM 637 O O . VAL A 1 78 ? 4.141 -0.988 6.049 1.00 97.06 78 VAL A O 1
ATOM 640 N N . VAL A 1 79 ? 3.358 -1.422 8.106 1.00 97.38 79 VAL A N 1
ATOM 641 C CA . VAL A 1 79 ? 3.708 -2.850 8.072 1.00 97.38 79 VAL A CA 1
ATOM 642 C C . VAL A 1 79 ? 2.869 -3.602 7.037 1.00 97.38 79 VAL A C 1
ATOM 644 O O . VAL A 1 79 ? 3.430 -4.378 6.257 1.00 97.38 79 VAL A O 1
ATOM 647 N N . ALA A 1 80 ? 1.556 -3.379 7.005 1.00 97.31 80 ALA A N 1
ATOM 648 C CA . ALA A 1 80 ? 0.643 -4.031 6.071 1.00 97.31 80 ALA A CA 1
ATOM 649 C C . ALA A 1 80 ? 0.980 -3.685 4.610 1.00 97.31 80 ALA A C 1
ATOM 651 O O . ALA A 1 80 ? 1.076 -4.588 3.771 1.00 97.31 80 ALA A O 1
ATOM 652 N N . ASP A 1 81 ? 1.259 -2.412 4.318 1.00 96.50 81 ASP A N 1
ATOM 653 C CA . ASP A 1 81 ? 1.649 -1.954 2.979 1.00 96.50 81 ASP A CA 1
ATOM 654 C C . ASP A 1 81 ? 3.007 -2.522 2.555 1.00 96.50 81 ASP A C 1
ATOM 656 O O . ASP A 1 81 ? 3.176 -2.993 1.427 1.00 96.50 81 ASP A O 1
ATOM 660 N N . TRP A 1 82 ? 3.966 -2.592 3.483 1.00 96.62 82 TRP A N 1
ATOM 661 C CA . TRP A 1 82 ? 5.250 -3.242 3.229 1.00 96.62 82 TRP A CA 1
ATOM 662 C C . TRP A 1 82 ? 5.091 -4.734 2.894 1.00 96.62 82 TRP A C 1
ATOM 664 O O . TRP A 1 82 ? 5.714 -5.248 1.958 1.00 96.62 82 TRP A O 1
ATOM 674 N N . GLN A 1 83 ? 4.252 -5.453 3.642 1.00 96.38 83 GLN A N 1
ATOM 675 C CA . GLN A 1 83 ? 3.975 -6.864 3.373 1.00 96.38 83 GLN A CA 1
ATOM 676 C C . GLN A 1 83 ? 3.263 -7.059 2.031 1.00 96.38 83 GLN A C 1
ATOM 678 O O . GLN A 1 83 ? 3.601 -7.995 1.301 1.00 96.38 83 GLN A O 1
ATOM 683 N N . LEU A 1 84 ? 2.318 -6.180 1.687 1.00 96.75 84 LEU A N 1
ATOM 684 C CA . LEU A 1 84 ? 1.646 -6.189 0.392 1.00 96.75 84 LEU A CA 1
ATOM 685 C C . LEU A 1 84 ? 2.653 -6.007 -0.748 1.00 96.75 84 LEU A C 1
ATOM 687 O O . LEU A 1 84 ? 2.691 -6.844 -1.649 1.00 96.75 84 LEU A O 1
ATOM 691 N N . ALA A 1 85 ? 3.532 -5.007 -0.662 1.00 95.75 85 ALA A N 1
ATOM 692 C CA . ALA A 1 85 ? 4.585 -4.786 -1.651 1.00 95.75 85 ALA A CA 1
ATOM 693 C C . ALA A 1 85 ? 5.517 -6.005 -1.791 1.00 95.75 85 ALA A C 1
ATOM 695 O O . ALA A 1 85 ? 5.860 -6.420 -2.900 1.00 95.75 85 ALA A O 1
ATOM 696 N N . LYS A 1 86 ? 5.885 -6.662 -0.680 1.00 95.44 86 LYS A N 1
ATOM 697 C CA . LYS A 1 86 ? 6.680 -7.903 -0.717 1.00 95.44 86 LYS A CA 1
ATOM 698 C C . LYS A 1 86 ? 5.938 -9.039 -1.435 1.00 95.44 86 LYS A C 1
ATOM 700 O O . LYS A 1 86 ? 6.555 -9.768 -2.220 1.00 95.44 86 LYS A O 1
ATOM 705 N N . ARG A 1 87 ? 4.633 -9.201 -1.184 1.00 96.50 87 ARG A N 1
ATOM 706 C CA . ARG A 1 87 ? 3.794 -10.196 -1.874 1.00 96.50 87 ARG A CA 1
ATOM 707 C C . ARG A 1 87 ? 3.696 -9.893 -3.369 1.00 96.50 87 ARG A C 1
ATOM 709 O O . ARG A 1 87 ? 3.924 -10.804 -4.161 1.00 96.50 87 ARG A O 1
ATOM 716 N N . GLN A 1 88 ? 3.458 -8.635 -3.745 1.00 95.94 88 GLN A N 1
ATOM 717 C CA . GLN A 1 88 ? 3.440 -8.185 -5.141 1.00 95.94 88 GLN A 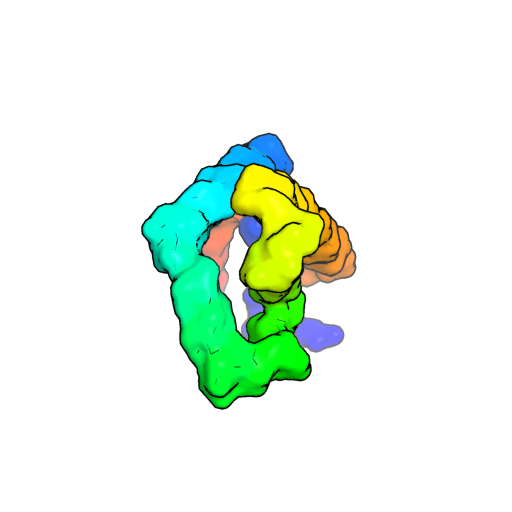CA 1
ATOM 718 C C . GLN A 1 88 ? 4.754 -8.521 -5.848 1.00 95.94 88 GLN A C 1
ATOM 720 O O . GLN A 1 88 ? 4.739 -9.191 -6.875 1.00 95.94 88 GLN A O 1
ATOM 725 N N . MET A 1 89 ? 5.901 -8.165 -5.262 1.00 95.25 89 MET A N 1
ATOM 726 C CA . MET A 1 89 ? 7.210 -8.484 -5.843 1.00 95.25 89 MET A CA 1
ATOM 727 C C . MET A 1 89 ? 7.449 -9.989 -5.981 1.00 95.25 89 MET A C 1
ATOM 729 O O . MET A 1 89 ? 8.037 -10.427 -6.966 1.00 95.25 89 MET A O 1
ATOM 733 N N . THR A 1 90 ? 6.997 -10.789 -5.012 1.00 95.12 90 THR A N 1
ATOM 734 C CA . THR A 1 90 ? 7.114 -12.254 -5.076 1.00 95.12 90 THR A CA 1
ATOM 735 C C . THR A 1 90 ? 6.297 -12.825 -6.233 1.00 95.12 90 THR A C 1
ATOM 737 O O . THR A 1 90 ? 6.795 -13.671 -6.968 1.00 95.12 90 THR A O 1
ATOM 740 N N . TRP A 1 91 ? 5.062 -12.353 -6.410 1.00 96.19 91 TRP A N 1
ATOM 741 C CA . TRP A 1 91 ? 4.198 -12.762 -7.515 1.00 96.19 91 TRP A CA 1
ATOM 742 C C . TRP A 1 91 ? 4.742 -12.308 -8.872 1.00 96.19 91 TRP A C 1
ATOM 744 O O . TRP A 1 91 ? 4.873 -13.128 -9.775 1.00 96.19 91 TRP A O 1
ATOM 754 N N . LEU A 1 92 ? 5.124 -11.036 -9.002 1.00 95.44 92 LEU A N 1
ATOM 755 C CA . LEU A 1 92 ? 5.614 -10.469 -10.260 1.00 95.44 92 LEU A CA 1
ATOM 756 C C . LEU A 1 92 ? 6.923 -11.125 -10.711 1.00 95.44 92 LEU A C 1
ATOM 758 O O . LEU A 1 92 ? 7.063 -11.468 -11.878 1.00 95.44 92 LEU A O 1
ATOM 762 N N . ARG A 1 93 ? 7.864 -11.390 -9.797 1.00 93.69 93 ARG A N 1
ATOM 763 C CA . ARG A 1 93 ? 9.140 -12.046 -10.143 1.00 93.69 93 ARG A CA 1
ATOM 764 C C . ARG A 1 93 ? 8.993 -13.483 -10.643 1.00 93.69 93 ARG A C 1
ATOM 766 O O . ARG A 1 93 ? 9.919 -13.990 -11.261 1.00 93.69 93 ARG A O 1
ATOM 773 N N . ARG A 1 94 ? 7.863 -14.148 -10.378 1.00 94.50 94 ARG A N 1
ATOM 774 C CA . ARG A 1 94 ? 7.578 -15.487 -10.921 1.00 94.50 94 ARG A CA 1
ATOM 775 C C . ARG A 1 94 ? 7.148 -15.451 -12.385 1.00 94.50 94 ARG A C 1
ATOM 777 O O . ARG A 1 94 ? 7.114 -16.503 -13.010 1.00 94.50 94 ARG A O 1
ATOM 784 N N . ASN A 1 95 ? 6.797 -14.282 -12.920 1.00 93.56 95 ASN A N 1
ATOM 785 C CA . ASN A 1 95 ? 6.410 -14.136 -14.314 1.00 93.56 95 ASN A CA 1
ATOM 786 C C . ASN A 1 95 ? 7.662 -13.873 -15.180 1.00 93.56 95 ASN A C 1
ATOM 788 O O . ASN A 1 95 ? 8.216 -12.774 -15.109 1.00 93.56 95 ASN A O 1
ATOM 792 N N . PRO A 1 96 ? 8.103 -14.842 -16.009 1.00 91.62 96 PRO A N 1
ATOM 793 C CA . PRO A 1 96 ? 9.307 -14.696 -16.828 1.00 91.62 96 PRO A CA 1
ATOM 794 C C . PRO A 1 96 ? 9.132 -13.714 -17.995 1.00 91.62 96 PRO A C 1
ATOM 796 O O . PRO A 1 96 ? 10.118 -13.323 -18.606 1.00 91.62 96 PRO A O 1
ATOM 799 N N . PHE A 1 97 ? 7.899 -13.306 -18.308 1.00 91.75 97 PHE A N 1
ATOM 800 C CA . PHE A 1 97 ? 7.603 -12.388 -19.409 1.00 91.75 97 PHE A CA 1
ATOM 801 C C . PHE A 1 97 ? 7.723 -10.911 -19.017 1.00 91.75 97 PHE A C 1
ATOM 803 O O . PHE A 1 97 ? 7.505 -10.041 -19.855 1.00 91.75 97 PHE A O 1
ATOM 810 N N . ILE A 1 98 ? 8.023 -10.610 -17.749 1.00 94.62 98 ILE A N 1
ATOM 811 C CA . ILE A 1 98 ? 8.201 -9.231 -17.296 1.00 94.62 98 ILE A CA 1
ATOM 812 C C . ILE A 1 98 ? 9.613 -8.767 -17.637 1.00 94.62 98 ILE A C 1
ATOM 814 O O . ILE A 1 98 ? 10.593 -9.251 -17.067 1.00 94.62 98 ILE A O 1
ATOM 818 N N . MET A 1 99 ? 9.700 -7.765 -18.504 1.00 93.81 99 MET A N 1
ATOM 819 C CA . MET A 1 99 ? 10.917 -6.988 -18.702 1.00 93.81 99 MET A CA 1
ATOM 820 C C . MET A 1 99 ? 11.052 -5.996 -17.542 1.00 93.81 99 MET A C 1
ATOM 822 O O . MET A 1 99 ? 10.188 -5.145 -17.344 1.00 93.81 99 MET A O 1
ATOM 826 N N . TRP A 1 100 ? 12.094 -6.129 -16.721 1.00 95.06 100 TRP A N 1
ATOM 827 C CA . TRP A 1 100 ? 12.314 -5.237 -15.580 1.00 95.06 100 TRP A CA 1
ATOM 828 C C . TRP A 1 100 ? 13.215 -4.069 -15.966 1.00 95.06 100 TRP A C 1
ATOM 830 O O . TRP A 1 100 ? 14.318 -4.279 -16.467 1.00 95.06 100 TRP A O 1
ATOM 840 N N . ALA A 1 101 ? 12.778 -2.850 -15.665 1.00 93.19 101 ALA A N 1
ATOM 841 C CA . ALA A 1 101 ? 13.525 -1.630 -15.948 1.00 93.19 101 ALA A CA 1
ATOM 842 C C . ALA A 1 101 ? 13.325 -0.579 -14.845 1.00 93.19 101 ALA A C 1
ATOM 844 O O . ALA A 1 101 ? 12.412 -0.667 -14.016 1.00 93.19 101 ALA A O 1
ATOM 845 N N . THR A 1 102 ? 14.200 0.428 -14.820 1.00 92.25 102 THR A N 1
ATOM 846 C CA . THR A 1 102 ? 13.915 1.680 -14.105 1.00 92.25 102 THR A CA 1
ATOM 847 C C . THR A 1 102 ? 12.764 2.412 -14.800 1.00 92.25 102 THR A C 1
ATOM 849 O O . THR A 1 102 ? 12.395 2.058 -15.918 1.00 92.25 102 THR A O 1
ATOM 852 N N . LEU A 1 103 ? 12.193 3.432 -14.152 1.00 89.75 103 LEU A N 1
ATOM 853 C CA . LEU A 1 103 ? 11.121 4.231 -14.755 1.00 89.75 103 LEU A CA 1
ATOM 854 C C . LEU A 1 103 ? 11.560 4.827 -16.104 1.00 89.75 103 LEU A C 1
ATOM 856 O O . LEU A 1 103 ? 10.918 4.570 -17.116 1.00 89.75 103 LEU A O 1
ATOM 860 N N . ASP A 1 104 ? 12.700 5.520 -16.120 1.00 89.94 104 ASP A N 1
ATOM 861 C CA . ASP A 1 104 ? 13.207 6.191 -17.322 1.00 89.94 104 ASP A CA 1
ATOM 862 C C . ASP A 1 104 ? 13.542 5.189 -18.441 1.00 89.94 104 ASP A C 1
ATOM 864 O O . ASP A 1 104 ? 13.232 5.402 -19.613 1.00 89.94 104 ASP A O 1
ATOM 868 N N . SER A 1 105 ? 14.141 4.043 -18.094 1.00 92.94 105 SER A N 1
ATOM 869 C CA . SER A 1 105 ? 14.463 3.007 -19.082 1.00 92.94 105 SER A CA 1
ATOM 870 C C . SER A 1 105 ? 13.220 2.284 -19.604 1.00 92.94 105 SER A C 1
ATOM 872 O O . SER A 1 105 ? 13.199 1.897 -20.771 1.00 92.94 105 SER A O 1
ATOM 874 N N . ALA A 1 106 ? 12.188 2.107 -18.773 1.00 94.00 106 ALA A N 1
ATOM 875 C CA . ALA A 1 106 ? 10.916 1.520 -19.185 1.00 94.00 106 ALA A CA 1
ATOM 876 C C . ALA A 1 106 ? 10.219 2.397 -20.231 1.00 94.00 106 ALA A C 1
ATOM 878 O O . ALA A 1 106 ? 9.750 1.882 -21.243 1.00 94.00 106 ALA A O 1
ATOM 879 N N . GLU A 1 107 ? 10.189 3.712 -20.011 1.00 93.12 107 GLU A N 1
ATOM 880 C CA . GLU A 1 107 ? 9.604 4.673 -20.948 1.00 93.12 107 GLU A CA 1
ATOM 881 C C . GLU A 1 107 ? 10.317 4.648 -22.307 1.00 93.12 107 GLU A C 1
ATOM 883 O O . GLU A 1 107 ? 9.667 4.538 -23.352 1.00 93.12 107 GLU A O 1
ATOM 888 N N . HIS A 1 108 ? 11.655 4.670 -22.300 1.00 93.31 108 HIS A N 1
ATOM 889 C CA . HIS A 1 108 ? 12.444 4.590 -23.529 1.00 93.31 108 HIS A CA 1
ATOM 890 C C . HIS A 1 108 ? 12.205 3.275 -24.284 1.00 93.31 108 HIS A C 1
ATOM 892 O O . HIS A 1 108 ? 11.949 3.286 -25.488 1.00 93.31 108 HIS A O 1
ATOM 898 N N . TYR A 1 109 ? 12.237 2.147 -23.569 1.00 92.56 109 TYR A N 1
ATOM 899 C CA . TYR A 1 109 ? 12.001 0.820 -24.137 1.00 92.56 109 TYR A CA 1
ATOM 900 C C . TYR A 1 109 ? 10.618 0.709 -24.789 1.00 92.56 109 TYR A C 1
ATOM 902 O O . TYR A 1 109 ? 10.503 0.275 -25.936 1.00 92.56 109 TYR A O 1
ATOM 910 N N . LEU A 1 110 ? 9.569 1.149 -24.087 1.00 92.88 110 LEU A N 1
ATOM 911 C CA . LEU A 1 110 ? 8.204 1.135 -24.612 1.00 92.88 110 LEU A CA 1
ATOM 912 C C . LEU A 1 110 ? 8.062 2.028 -25.848 1.00 92.88 110 LEU A C 1
ATOM 914 O O . LEU A 1 110 ? 7.441 1.614 -26.824 1.00 92.88 110 LEU A O 1
ATOM 918 N N . SER A 1 111 ? 8.676 3.212 -25.838 1.00 93.00 111 SER A N 1
ATOM 919 C CA . SER A 1 111 ? 8.642 4.135 -26.978 1.00 93.00 111 SER A CA 1
ATOM 920 C C . SER A 1 111 ? 9.278 3.529 -28.232 1.00 93.00 111 SER A C 1
ATOM 922 O O . SER A 1 111 ? 8.729 3.662 -29.323 1.00 93.00 111 SER A O 1
ATOM 924 N N . GLN A 1 112 ? 10.406 2.823 -28.091 1.00 91.62 112 GLN A N 1
ATOM 925 C CA . GLN A 1 112 ? 11.068 2.152 -29.216 1.00 91.62 112 GLN A CA 1
ATOM 926 C C . GLN A 1 112 ? 10.233 1.008 -29.793 1.00 91.62 112 GLN A C 1
ATOM 928 O O . GLN A 1 112 ? 10.145 0.881 -31.012 1.00 91.62 112 GLN A O 1
ATOM 933 N N . LEU A 1 113 ? 9.622 0.189 -28.932 1.00 89.56 113 LEU A N 1
ATOM 934 C CA . LEU A 1 113 ? 8.788 -0.929 -29.373 1.00 89.56 113 LEU A CA 1
ATOM 935 C C . LEU A 1 113 ? 7.529 -0.456 -30.097 1.00 89.56 113 LEU A C 1
ATOM 937 O O . LEU A 1 113 ? 7.182 -1.000 -31.139 1.00 89.56 113 LEU A O 1
ATOM 941 N N . LEU A 1 114 ? 6.866 0.571 -29.564 1.00 87.94 114 LEU A N 1
ATOM 942 C CA . LEU A 1 114 ? 5.631 1.099 -30.141 1.00 87.94 114 LEU A CA 1
ATOM 943 C C . LEU A 1 114 ? 5.860 1.875 -31.443 1.00 87.94 114 LEU A C 1
ATOM 945 O O . LEU A 1 114 ? 4.951 1.952 -32.256 1.00 87.94 114 LEU A O 1
ATOM 949 N N . ALA A 1 115 ? 7.054 2.429 -31.664 1.00 88.69 115 ALA A N 1
ATOM 950 C CA . ALA A 1 115 ? 7.403 3.077 -32.930 1.00 88.69 115 ALA A CA 1
ATOM 951 C C . ALA A 1 115 ? 7.668 2.082 -34.078 1.00 88.69 115 ALA A C 1
ATOM 953 O O . ALA A 1 115 ? 7.717 2.488 -35.237 1.00 88.69 115 ALA A O 1
ATOM 954 N N . GLN A 1 116 ? 7.895 0.804 -33.757 1.00 74.75 116 GLN A N 1
ATOM 955 C CA . GLN A 1 116 ? 8.187 -0.268 -34.718 1.00 74.75 116 GLN A CA 1
ATOM 956 C C . GLN A 1 116 ? 6.982 -1.187 -34.978 1.00 74.75 116 GLN A C 1
ATOM 958 O O . GLN A 1 116 ? 7.076 -2.064 -35.839 1.00 74.75 116 GLN A O 1
ATOM 963 N N . ALA A 1 117 ? 5.897 -1.010 -34.220 1.00 64.75 117 ALA A N 1
ATOM 964 C CA . ALA A 1 117 ? 4.650 -1.769 -34.309 1.00 64.75 117 ALA A CA 1
ATOM 965 C C . ALA A 1 117 ? 3.639 -1.073 -35.231 1.00 64.75 117 ALA A C 1
ATOM 967 O O . ALA A 1 117 ? 2.902 -1.805 -35.930 1.00 64.75 117 ALA A O 1
#

Foldseek 3Di:
DPPPPDAAADADDDLVVVLVVLLVVLVVCVVVVVLVVLVVCCVVPNCPDPVQPPLLNVLSVCVVVVVDDPVRSSVSSSVVVSVVVVVVCVVVVVDPRYHYDHPVVVVVVVVVVVVVD